Protein AF-A0AA40IUL2-F1 (afdb_monomer)

Structure (mmCIF, N/CA/C/O backbone):
data_AF-A0AA40IUL2-F1
#
_entry.id  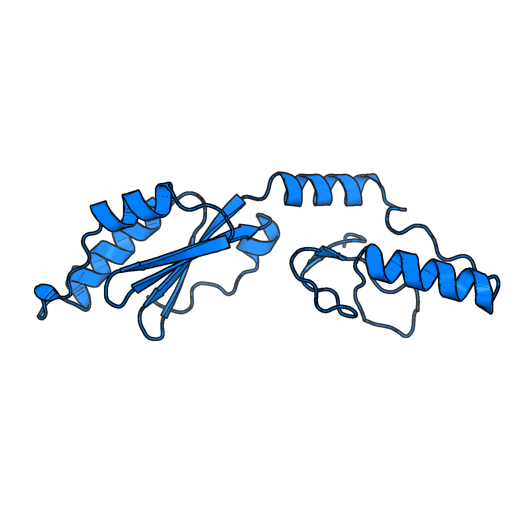 AF-A0AA40IUL2-F1
#
loop_
_atom_site.group_PDB
_atom_site.id
_atom_site.type_symbol
_atom_site.label_atom_id
_atom_site.label_alt_id
_atom_site.label_comp_id
_atom_site.label_asym_id
_atom_site.label_entity_id
_atom_site.label_seq_id
_atom_site.pdbx_PDB_ins_code
_atom_site.Cartn_x
_atom_site.Cartn_y
_atom_site.Cartn_z
_atom_site.occupancy
_atom_site.B_iso_or_equiv
_atom_site.auth_seq_id
_atom_site.auth_comp_id
_atom_site.auth_asym_id
_atom_site.auth_atom_id
_atom_site.pdbx_PDB_model_num
ATOM 1 N N . MET A 1 1 ? 3.850 4.069 22.569 1.00 52.66 1 MET A N 1
ATOM 2 C CA . MET A 1 1 ? 2.987 3.247 21.698 1.00 52.66 1 MET A CA 1
ATOM 3 C C . MET A 1 1 ? 1.669 3.977 21.568 1.00 52.66 1 MET A C 1
ATOM 5 O O . MET A 1 1 ? 1.090 4.296 22.599 1.00 52.66 1 MET A O 1
ATOM 9 N N . GLY A 1 2 ? 1.291 4.333 20.343 1.00 67.81 2 GLY A N 1
ATOM 10 C CA . GLY A 1 2 ? -0.006 4.940 20.055 1.00 67.81 2 GLY A CA 1
ATOM 11 C C . GLY A 1 2 ? -1.153 3.949 20.269 1.00 67.81 2 GLY A C 1
ATOM 12 O O . GLY A 1 2 ? -0.926 2.737 20.272 1.00 67.81 2 GLY A O 1
ATOM 13 N N . LEU A 1 3 ? -2.364 4.460 20.490 1.00 83.62 3 LEU A N 1
ATOM 14 C CA . LEU A 1 3 ? -3.586 3.657 20.549 1.00 83.62 3 LEU A CA 1
ATOM 15 C C . LEU A 1 3 ? -3.950 3.087 19.169 1.00 83.62 3 LEU A C 1
ATOM 17 O O . LEU A 1 3 ? -4.643 2.071 19.095 1.00 83.62 3 LEU A O 1
ATOM 21 N N . TYR A 1 4 ? -3.482 3.723 18.093 1.00 87.69 4 TYR A N 1
ATOM 22 C CA . TYR A 1 4 ? -3.819 3.362 16.723 1.00 87.69 4 TYR A CA 1
ATOM 23 C C . TYR A 1 4 ? -2.598 2.931 15.902 1.00 87.69 4 TYR A C 1
ATOM 25 O O . TYR A 1 4 ? -1.458 3.299 16.186 1.00 87.69 4 TYR A O 1
ATOM 33 N N . LYS A 1 5 ? -2.850 2.163 14.840 1.00 86.88 5 LYS A N 1
ATOM 34 C CA . LYS A 1 5 ? -1.882 1.859 13.777 1.00 86.88 5 LYS A CA 1
ATOM 35 C C . LYS A 1 5 ? -2.591 1.696 12.436 1.00 86.88 5 LYS A C 1
ATOM 37 O O . LYS A 1 5 ? -3.765 1.344 12.423 1.00 86.88 5 LYS A O 1
ATOM 42 N N . VAL A 1 6 ? -1.884 1.877 11.326 1.00 85.19 6 VAL A N 1
ATOM 43 C CA . VAL A 1 6 ? -2.409 1.546 9.990 1.00 85.19 6 VAL A CA 1
ATOM 44 C C . VAL A 1 6 ? -2.056 0.100 9.648 1.00 85.19 6 VAL A C 1
ATOM 46 O O . VAL A 1 6 ? -0.941 -0.340 9.925 1.00 85.19 6 VAL A O 1
ATOM 49 N N . GLY A 1 7 ? -2.994 -0.659 9.083 1.00 85.69 7 GLY A N 1
ATOM 50 C CA . GLY A 1 7 ? -2.730 -2.026 8.626 1.00 85.69 7 GLY A CA 1
ATOM 51 C C . GLY A 1 7 ? -3.986 -2.780 8.198 1.00 85.69 7 GLY A C 1
ATOM 52 O O . GLY A 1 7 ? -5.004 -2.170 7.873 1.00 85.69 7 GLY A O 1
ATOM 53 N N . THR A 1 8 ? -3.908 -4.112 8.232 1.00 87.81 8 THR A N 1
ATOM 54 C CA . THR A 1 8 ? -5.017 -5.019 7.899 1.00 87.81 8 THR A CA 1
ATOM 55 C C . THR A 1 8 ? -5.889 -5.324 9.115 1.00 87.81 8 THR A C 1
ATOM 57 O O . THR A 1 8 ? -5.391 -5.740 10.167 1.00 87.81 8 THR A O 1
ATOM 60 N N . CYS A 1 9 ? -7.201 -5.130 8.979 1.00 91.38 9 CYS A N 1
ATOM 61 C CA . CYS A 1 9 ? -8.169 -5.445 10.025 1.00 91.38 9 CYS A CA 1
ATOM 62 C C . CYS A 1 9 ? -8.225 -6.957 10.277 1.00 91.38 9 CYS A C 1
ATOM 64 O O . CYS A 1 9 ? -8.432 -7.737 9.352 1.00 91.38 9 CYS A O 1
ATOM 66 N N . SER A 1 10 ? -8.120 -7.382 11.539 1.00 92.94 10 SER A N 1
ATOM 67 C CA . SER A 1 10 ? -8.142 -8.808 11.901 1.00 92.94 10 SER A CA 1
ATOM 68 C C . SER A 1 10 ? -9.515 -9.479 11.742 1.00 92.94 10 SER A C 1
ATOM 70 O O . SER A 1 10 ? -9.598 -10.695 11.872 1.00 92.94 10 SER A O 1
ATOM 72 N N . TYR A 1 11 ? -10.579 -8.707 11.489 1.00 91.25 11 TYR A N 1
ATOM 73 C CA . TYR A 1 11 ? -11.970 -9.182 11.518 1.00 91.25 11 TYR A CA 1
ATOM 74 C C . TYR A 1 11 ? -12.610 -9.189 10.132 1.00 91.25 11 TYR A C 1
ATOM 76 O O . TYR A 1 11 ? -13.234 -10.178 9.766 1.00 91.25 11 TYR A O 1
ATOM 84 N N . CYS A 1 12 ? -12.438 -8.118 9.350 1.00 92.62 12 CYS A N 1
ATOM 85 C CA . CYS A 1 12 ? -12.941 -8.054 7.974 1.00 92.62 12 CYS A CA 1
ATOM 86 C C . CYS A 1 12 ? -11.868 -8.325 6.910 1.00 92.62 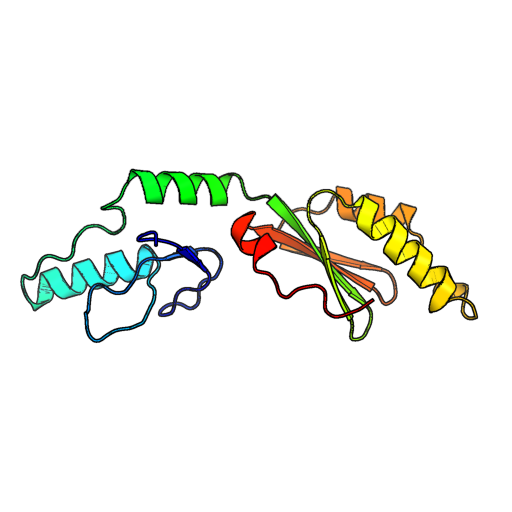12 CYS A C 1
ATOM 88 O O . CYS A 1 12 ? -12.217 -8.5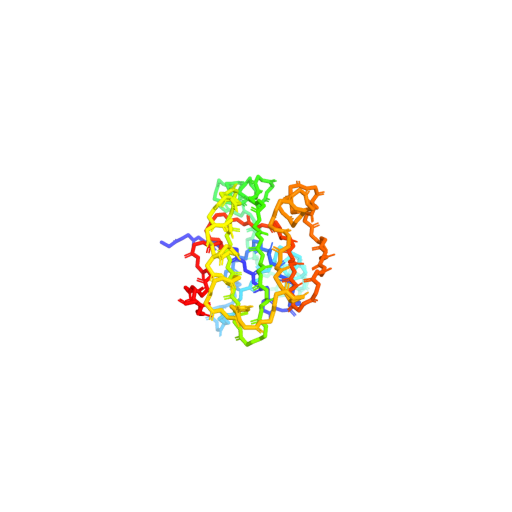98 5.768 1.00 92.62 12 CYS A O 1
ATOM 90 N N . GLY A 1 13 ? -10.577 -8.267 7.259 1.00 87.75 13 GLY A N 1
ATOM 91 C CA . GLY A 1 13 ? -9.482 -8.419 6.297 1.00 87.75 13 GLY A CA 1
ATOM 92 C C . GLY A 1 13 ? -9.196 -7.175 5.452 1.00 87.75 13 GLY A C 1
ATOM 93 O O . GLY A 1 13 ? -8.265 -7.211 4.655 1.00 87.75 13 GLY A O 1
ATOM 94 N N . ASP A 1 14 ? -9.935 -6.074 5.636 1.00 83.50 14 ASP A N 1
ATOM 95 C CA . ASP A 1 14 ? -9.687 -4.838 4.890 1.00 83.50 14 ASP A CA 1
ATOM 96 C C . ASP A 1 14 ? -8.298 -4.275 5.203 1.00 83.50 14 ASP A C 1
ATOM 98 O O . ASP A 1 14 ? -7.908 -4.114 6.367 1.00 83.50 14 ASP A O 1
ATOM 102 N N . GLU A 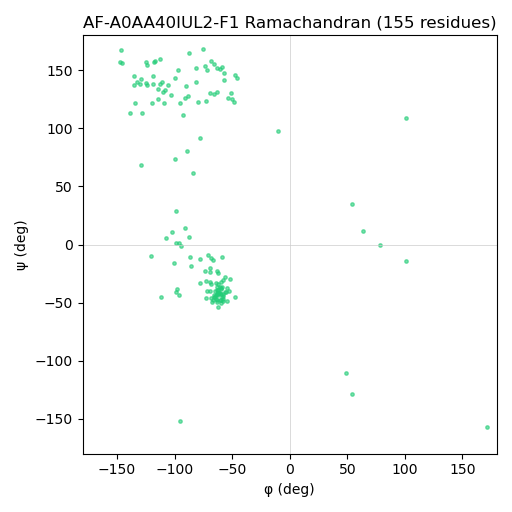1 15 ? -7.565 -3.948 4.146 1.00 82.81 15 GLU A N 1
ATOM 103 C CA . GLU A 1 15 ? -6.222 -3.381 4.206 1.00 82.81 15 GLU A CA 1
ATOM 104 C C . GLU A 1 15 ? -6.255 -1.847 4.302 1.00 82.81 15 GLU A C 1
ATOM 106 O O . GLU A 1 15 ? -7.275 -1.200 4.040 1.00 82.81 15 GLU A O 1
ATOM 111 N N . ASN A 1 16 ? -5.119 -1.249 4.681 1.00 78.81 16 ASN A N 1
ATOM 112 C CA . ASN A 1 16 ? -4.932 0.205 4.790 1.00 78.81 16 ASN A CA 1
ATOM 113 C C . ASN A 1 16 ? -5.962 0.917 5.685 1.00 78.81 16 ASN A C 1
ATOM 115 O O . ASN A 1 16 ? -6.341 2.061 5.437 1.00 78.81 16 ASN A O 1
ATOM 119 N N . GLN A 1 17 ? -6.401 0.251 6.754 1.00 85.94 17 GLN A N 1
ATOM 120 C CA . GLN A 1 17 ? -7.340 0.814 7.720 1.00 85.94 17 GLN A CA 1
ATOM 121 C C . GLN A 1 17 ? -6.607 1.380 8.937 1.00 85.94 17 GLN A C 1
ATOM 123 O O . GLN A 1 17 ? -5.574 0.851 9.346 1.00 85.94 17 GLN A O 1
ATOM 128 N N . ILE A 1 18 ? -7.174 2.414 9.571 1.00 88.31 18 ILE A N 1
ATOM 129 C CA . ILE A 1 18 ? -6.791 2.797 10.938 1.00 88.31 18 ILE A CA 1
ATOM 130 C C . ILE A 1 18 ? -7.360 1.741 11.878 1.00 88.31 18 ILE A C 1
ATOM 132 O O . ILE A 1 18 ? -8.567 1.494 11.892 1.00 88.31 18 ILE A O 1
ATOM 136 N N . LEU A 1 19 ? -6.487 1.136 12.671 1.00 91.50 19 LEU A N 1
ATOM 137 C CA . LEU A 1 19 ? -6.800 0.047 13.576 1.00 91.50 19 LEU A CA 1
ATOM 138 C C . LEU A 1 19 ? -6.514 0.436 15.018 1.00 91.50 19 LEU A C 1
ATOM 140 O O . LEU A 1 19 ? -5.506 1.081 15.291 1.00 91.50 19 LEU A O 1
ATOM 144 N N . ARG A 1 20 ? -7.335 -0.052 15.946 1.00 91.56 20 ARG A N 1
ATOM 145 C CA . ARG A 1 20 ? -7.058 -0.030 17.392 1.00 91.56 20 ARG A CA 1
ATOM 146 C C . ARG A 1 20 ? -7.155 -1.441 17.979 1.00 91.56 20 ARG A C 1
ATOM 148 O O . ARG A 1 20 ? -7.841 -2.280 17.389 1.00 91.56 20 ARG A O 1
ATOM 155 N N . PRO A 1 21 ? -6.503 -1.719 19.120 1.00 90.12 21 PRO A N 1
ATOM 156 C CA . PRO A 1 21 ? -6.669 -2.988 19.817 1.00 90.12 21 PRO A CA 1
ATOM 157 C C . PRO A 1 21 ? -8.133 -3.228 20.172 1.00 90.12 21 PRO A C 1
ATOM 159 O O . PRO A 1 21 ? -8.828 -2.282 20.552 1.00 90.12 21 PRO A O 1
ATOM 162 N N . SER A 1 22 ? -8.565 -4.484 20.055 1.00 86.31 22 SER A N 1
ATOM 163 C CA . SER A 1 22 ? -9.883 -4.956 20.490 1.00 86.31 22 SER A CA 1
ATOM 164 C C . SER A 1 22 ? -10.235 -4.436 21.895 1.00 86.31 22 SER A C 1
ATOM 166 O O . SER A 1 22 ? -9.347 -4.334 22.750 1.00 86.31 22 SER A O 1
ATOM 168 N N . PRO A 1 23 ? -11.511 -4.100 22.179 1.00 84.00 23 PRO A N 1
ATOM 169 C CA . PRO A 1 23 ? -11.911 -3.676 23.521 1.00 84.00 23 PRO A CA 1
ATOM 170 C C . PRO A 1 23 ? -11.831 -4.818 24.545 1.00 84.00 23 PRO A C 1
ATOM 172 O O . PRO A 1 23 ? -11.926 -4.569 25.747 1.00 84.00 23 PRO A O 1
ATOM 175 N N . PHE A 1 24 ? -11.664 -6.063 24.091 1.00 83.81 24 PHE A N 1
ATOM 176 C CA . PHE A 1 24 ? -11.677 -7.247 24.938 1.00 83.81 24 PHE A CA 1
ATOM 177 C C . PHE A 1 24 ? -10.260 -7.657 25.334 1.00 83.81 24 PHE A C 1
ATOM 179 O O . PHE A 1 24 ? -9.433 -7.981 24.494 1.00 83.81 24 PHE A O 1
ATOM 186 N N . ILE A 1 25 ? -9.991 -7.716 26.641 1.00 73.81 25 ILE A N 1
ATOM 187 C CA . ILE A 1 25 ? -8.656 -8.012 27.202 1.00 73.81 25 ILE A CA 1
ATOM 188 C C . ILE A 1 25 ? -8.100 -9.371 26.735 1.00 73.81 25 ILE A C 1
ATOM 190 O O . ILE A 1 25 ? -6.887 -9.545 26.625 1.00 73.81 25 ILE A O 1
ATOM 194 N N . ALA A 1 26 ? -8.976 -10.345 26.474 1.00 80.00 26 ALA A N 1
ATOM 195 C CA . ALA A 1 26 ? -8.586 -11.672 25.997 1.00 80.00 26 ALA A CA 1
ATOM 196 C C . ALA A 1 26 ? -8.243 -11.706 24.497 1.00 80.00 26 ALA A C 1
ATOM 198 O O . ALA A 1 26 ? -7.689 -12.695 24.015 1.00 80.00 26 ALA A O 1
ATOM 199 N N . ASP A 1 27 ? -8.570 -10.645 23.766 1.00 84.50 27 ASP A N 1
ATOM 200 C CA . ASP A 1 27 ? -8.463 -10.570 22.324 1.00 84.50 27 ASP A CA 1
ATOM 201 C C . ASP A 1 27 ? -7.232 -9.753 21.917 1.00 84.50 27 ASP A C 1
ATOM 203 O O . ASP A 1 27 ? -6.992 -8.644 22.391 1.00 84.50 27 ASP A O 1
ATOM 207 N N . LYS A 1 28 ? -6.414 -10.336 21.041 1.00 85.38 28 LYS A N 1
ATOM 208 C CA . LYS A 1 28 ? -5.201 -9.701 20.505 1.00 85.38 28 LYS A CA 1
ATOM 209 C C . LYS A 1 28 ? -5.432 -9.083 19.123 1.00 85.38 28 LYS A C 1
ATOM 211 O O . LYS A 1 28 ? -4.483 -8.576 18.525 1.00 85.38 28 LYS A O 1
ATOM 216 N N . GLY A 1 29 ? -6.659 -9.163 18.608 1.00 89.31 29 GLY A N 1
ATOM 217 C CA . GLY A 1 29 ? -7.054 -8.621 17.319 1.00 89.31 29 GLY A CA 1
ATOM 218 C C . GLY A 1 29 ? -6.996 -7.097 17.268 1.00 89.31 29 GLY A C 1
ATOM 219 O O . GLY A 1 29 ? -7.098 -6.392 18.277 1.00 89.31 29 GLY A O 1
ATOM 220 N N . MET A 1 30 ? -6.832 -6.588 16.050 1.00 91.88 30 MET A N 1
ATOM 221 C CA . MET A 1 30 ? -6.856 -5.162 15.746 1.00 91.88 30 MET A CA 1
ATOM 222 C C . MET A 1 30 ? -8.070 -4.872 14.864 1.00 91.88 30 MET A C 1
ATOM 224 O O . MET A 1 30 ? -8.242 -5.495 13.815 1.00 91.88 30 MET A O 1
ATOM 228 N N . MET A 1 31 ? -8.916 -3.938 15.292 1.00 93.06 31 MET A N 1
ATOM 229 C CA . MET A 1 31 ? -10.193 -3.624 14.645 1.00 93.06 31 MET A CA 1
ATOM 230 C C . MET A 1 31 ? -10.118 -2.314 13.881 1.00 93.06 31 MET A C 1
ATOM 232 O O . MET A 1 31 ? -9.609 -1.327 14.412 1.00 93.06 31 MET A O 1
ATOM 236 N N . CYS A 1 32 ? -10.687 -2.288 12.675 1.00 93.50 32 CYS A N 1
ATOM 237 C CA . CYS A 1 32 ? -11.012 -1.044 11.988 1.00 93.50 32 CYS A CA 1
ATOM 238 C C . CYS A 1 32 ? -12.258 -0.393 12.608 1.00 93.50 32 CYS A C 1
ATOM 240 O O . CYS A 1 32 ? -12.994 -1.013 13.384 1.00 93.50 32 CYS A O 1
ATOM 242 N N . LYS A 1 33 ? -12.523 0.863 12.235 1.00 92.94 33 LYS A N 1
ATOM 243 C CA . LYS A 1 33 ? -13.683 1.620 12.726 1.00 92.94 33 LYS A CA 1
ATOM 244 C C . LYS A 1 33 ? -15.010 0.898 12.483 1.00 92.94 33 LYS A C 1
ATOM 246 O O . LYS A 1 33 ? -15.865 0.897 13.358 1.00 92.94 33 LYS A O 1
ATOM 251 N N . HIS A 1 34 ? -15.181 0.278 11.318 1.00 92.56 34 HIS A N 1
ATOM 252 C CA . HIS A 1 34 ? -16.432 -0.394 10.974 1.00 92.56 34 HIS A CA 1
ATOM 253 C C . HIS A 1 34 ? -16.738 -1.561 11.922 1.00 92.56 34 HIS A C 1
ATOM 255 O O . HIS A 1 34 ? -17.784 -1.550 12.567 1.00 92.56 34 HIS A O 1
ATOM 261 N N . CYS A 1 35 ? -15.799 -2.500 12.082 1.00 92.88 35 CYS A N 1
ATOM 262 C CA . CYS A 1 35 ? -15.967 -3.638 12.990 1.00 92.88 35 CYS A CA 1
ATOM 263 C C . CYS A 1 35 ? -16.131 -3.190 14.451 1.00 92.88 35 CYS A C 1
ATOM 265 O O . CYS A 1 35 ? -16.872 -3.810 15.214 1.00 92.88 35 CYS A O 1
ATOM 267 N N . TRP A 1 36 ? -15.463 -2.102 14.848 1.00 93.50 36 TRP A N 1
ATOM 268 C CA . TRP A 1 36 ? -15.629 -1.520 16.178 1.00 93.50 36 TRP A CA 1
ATOM 269 C C . TRP A 1 36 ? -17.047 -1.008 16.417 1.00 93.50 36 TRP A C 1
ATOM 271 O O . TRP A 1 36 ? -17.650 -1.328 17.438 1.00 93.50 36 TRP A O 1
ATOM 281 N N . ASP A 1 37 ? -17.581 -0.227 15.476 1.00 92.00 37 ASP A N 1
ATOM 282 C CA . ASP A 1 37 ? -18.918 0.358 15.579 1.00 92.00 37 ASP A CA 1
ATOM 283 C C . ASP A 1 37 ? -20.005 -0.734 15.605 1.00 92.00 37 ASP A C 1
ATOM 285 O O . ASP A 1 37 ? -21.026 -0.579 16.276 1.00 92.00 37 ASP A O 1
ATOM 289 N N . GLU A 1 38 ? -19.799 -1.851 14.900 1.00 90.62 38 GLU A N 1
ATOM 290 C CA . GLU A 1 38 ? -20.678 -3.026 14.979 1.00 90.62 38 GLU A CA 1
ATOM 291 C C . GLU A 1 38 ? -20.596 -3.706 16.348 1.00 90.62 38 GLU A C 1
ATOM 293 O O . GLU A 1 38 ? -21.618 -3.885 17.011 1.00 90.62 38 GLU A O 1
ATOM 298 N N . THR A 1 39 ? -19.381 -3.968 16.829 1.00 89.25 39 THR A N 1
ATOM 299 C CA . THR A 1 39 ? -19.143 -4.572 18.149 1.00 89.25 39 THR A CA 1
ATOM 300 C C . THR A 1 39 ? -19.747 -3.732 19.274 1.00 89.25 39 THR A C 1
ATOM 302 O O . THR A 1 39 ? -20.383 -4.262 20.185 1.00 89.25 39 THR A O 1
ATOM 305 N N . GLN A 1 40 ? -19.596 -2.406 19.203 1.00 88.69 40 GLN A N 1
ATOM 306 C CA . GLN A 1 40 ? -20.165 -1.471 20.171 1.00 88.69 40 GLN A CA 1
ATOM 307 C C . GLN A 1 40 ? -21.696 -1.581 20.216 1.00 88.69 40 GLN A C 1
ATOM 309 O O . GLN A 1 40 ? -22.273 -1.613 21.303 1.00 88.69 40 GLN A O 1
ATOM 314 N N . LYS A 1 41 ? -22.358 -1.685 19.055 1.00 86.94 41 LYS A N 1
ATOM 315 C CA . LYS A 1 41 ? -23.818 -1.859 18.972 1.00 86.94 41 LYS A CA 1
ATOM 316 C C . LYS A 1 41 ? -24.269 -3.197 19.554 1.00 86.94 41 LYS A C 1
ATOM 318 O O . LYS A 1 41 ? -25.232 -3.222 20.318 1.00 86.94 41 LYS A O 1
ATOM 323 N N . GLU A 1 42 ? -23.583 -4.287 19.220 1.00 85.44 42 GLU A N 1
ATOM 324 C CA . GLU A 1 42 ? -23.925 -5.631 19.701 1.00 85.44 42 GLU A CA 1
ATOM 325 C C . GLU A 1 42 ? -23.779 -5.758 21.223 1.00 85.44 42 GLU A C 1
ATOM 327 O O . GLU A 1 42 ? -24.667 -6.292 21.896 1.00 85.44 42 GLU A O 1
ATOM 332 N N . TYR A 1 43 ? -22.700 -5.213 21.790 1.00 81.62 43 TYR A N 1
ATOM 333 C CA . TYR A 1 43 ? -22.454 -5.251 23.233 1.00 81.62 43 TYR A CA 1
ATOM 334 C C . TYR A 1 43 ? -23.386 -4.335 24.021 1.00 81.62 43 TYR A C 1
ATOM 336 O O . TYR A 1 43 ? -23.894 -4.746 25.069 1.00 81.62 43 TYR A O 1
ATOM 344 N N . ALA A 1 44 ? -23.672 -3.136 23.504 1.00 82.38 44 ALA A N 1
ATOM 345 C CA . ALA A 1 44 ? -24.651 -2.242 24.114 1.00 82.38 44 ALA A CA 1
ATOM 346 C C . ALA A 1 44 ? -26.044 -2.893 24.175 1.00 82.38 44 ALA A C 1
ATOM 348 O O . ALA A 1 44 ? -26.748 -2.739 25.172 1.00 82.38 44 ALA A O 1
ATOM 349 N N . ALA A 1 45 ? -26.421 -3.657 23.142 1.00 77.88 45 ALA A N 1
ATOM 350 C CA . ALA A 1 45 ? -27.687 -4.386 23.099 1.00 77.88 45 ALA A CA 1
ATOM 351 C C . ALA A 1 45 ? -27.724 -5.617 24.025 1.00 77.88 45 ALA A C 1
ATOM 353 O O . ALA A 1 45 ? -28.792 -5.957 24.530 1.00 77.88 45 ALA A O 1
ATOM 354 N N . SER A 1 46 ? -26.582 -6.279 24.248 1.00 77.56 46 SER A N 1
ATOM 355 C CA . SER A 1 46 ? -26.528 -7.585 24.927 1.00 77.56 46 SER A CA 1
ATOM 356 C C . SER A 1 46 ? -26.170 -7.510 26.413 1.00 77.56 46 SER A C 1
ATOM 358 O O . SER A 1 46 ? -26.764 -8.222 27.218 1.00 77.56 46 SER A O 1
ATOM 360 N N . ASN A 1 47 ? -25.212 -6.657 26.789 1.00 72.12 47 ASN A N 1
ATOM 361 C CA . ASN A 1 47 ? -24.593 -6.678 28.121 1.00 72.12 47 ASN A CA 1
ATOM 362 C C . ASN A 1 47 ? -24.762 -5.361 28.897 1.00 72.12 47 ASN A C 1
ATOM 364 O O . ASN A 1 47 ? -24.431 -5.302 30.079 1.00 72.12 47 ASN A O 1
ATOM 368 N N . GLY A 1 48 ? -25.253 -4.293 28.252 1.00 67.06 48 GLY A N 1
ATOM 369 C CA . GLY A 1 48 ? -25.330 -2.955 28.856 1.00 67.06 48 GLY A CA 1
ATOM 370 C C . GLY A 1 48 ? -23.959 -2.351 29.197 1.00 67.06 48 GLY A C 1
ATOM 371 O O . GLY A 1 48 ? -23.881 -1.347 29.903 1.00 67.06 48 GLY A O 1
ATOM 372 N N . GLU A 1 49 ? -22.879 -2.967 28.714 1.00 70.19 49 GLU A N 1
ATOM 373 C CA . GLU A 1 49 ? -21.509 -2.514 28.913 1.00 70.19 49 GLU A CA 1
ATOM 374 C C . GLU A 1 49 ? -21.162 -1.405 27.921 1.00 70.19 49 GLU A C 1
ATOM 376 O O . GLU A 1 49 ? -21.518 -1.450 26.741 1.00 70.19 49 GLU A O 1
ATOM 381 N N . PHE A 1 50 ? -20.443 -0.396 28.409 1.00 75.06 50 PHE A N 1
ATOM 382 C CA . PHE A 1 50 ? -20.017 0.734 27.598 1.00 75.06 50 PHE A CA 1
ATOM 383 C C . PHE A 1 50 ? -18.625 0.485 27.017 1.00 75.06 50 PHE A C 1
ATOM 385 O O . PHE A 1 50 ? -17.625 0.494 27.736 1.00 75.06 50 PHE A O 1
ATOM 392 N N . ILE A 1 51 ? -18.564 0.317 25.697 1.00 83.12 51 ILE A N 1
ATOM 393 C CA . ILE A 1 51 ? -17.317 0.349 24.934 1.00 83.12 51 ILE A CA 1
ATOM 394 C C . ILE A 1 51 ? -17.081 1.803 24.479 1.00 83.12 51 ILE A C 1
ATOM 396 O O . ILE A 1 51 ? -17.977 2.379 23.854 1.00 83.12 51 ILE A O 1
ATOM 400 N N . PRO A 1 52 ? -15.909 2.412 24.760 1.00 85.94 52 PRO A N 1
ATOM 401 C CA . PRO A 1 52 ? -15.591 3.763 24.298 1.00 85.94 52 PRO A CA 1
ATOM 402 C C . PRO A 1 52 ? -15.631 3.895 22.772 1.00 85.94 52 PRO A C 1
ATOM 404 O O . PRO A 1 52 ? -15.322 2.942 22.054 1.00 85.94 52 PRO A O 1
ATOM 407 N N . ASP A 1 53 ? -15.911 5.100 22.280 1.00 88.50 53 ASP A N 1
ATOM 408 C CA . ASP A 1 53 ? -15.925 5.394 20.843 1.00 88.50 53 ASP A CA 1
ATOM 409 C C . ASP A 1 53 ? -14.590 5.070 20.173 1.00 88.50 53 ASP A C 1
ATOM 411 O O . ASP A 1 53 ? -13.522 5.247 20.77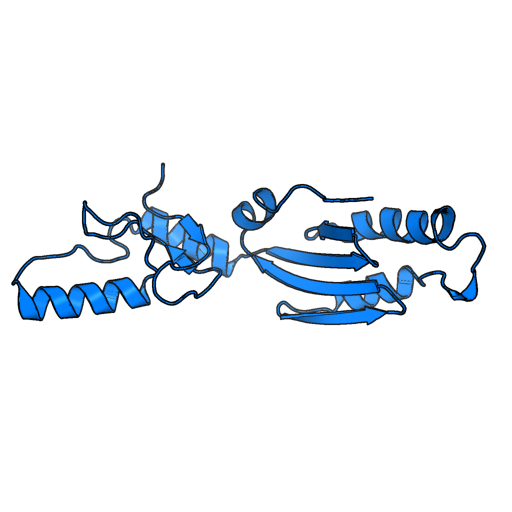3 1.00 88.50 53 ASP A O 1
ATOM 415 N N . PHE A 1 54 ? -14.641 4.645 18.903 1.00 87.69 54 PHE A N 1
ATOM 416 C CA . PHE A 1 54 ? -13.451 4.262 18.138 1.00 87.69 54 PHE A CA 1
ATOM 417 C C . PHE A 1 54 ? -12.368 5.347 18.156 1.00 87.69 54 PHE A C 1
ATOM 419 O O . PHE A 1 54 ? -11.191 5.035 18.308 1.00 87.69 54 PHE A O 1
ATOM 426 N N . ASN A 1 55 ? -12.757 6.614 18.051 1.00 86.62 55 ASN A N 1
ATOM 427 C CA . ASN A 1 55 ? -11.889 7.790 17.987 1.00 86.62 55 ASN A CA 1
ATOM 428 C C . ASN A 1 55 ? -11.737 8.506 19.346 1.00 86.62 55 ASN A C 1
ATOM 430 O O . ASN A 1 55 ? -11.521 9.717 19.384 1.00 86.62 55 ASN A O 1
ATOM 434 N N . SER A 1 56 ? -11.838 7.780 20.466 1.00 86.19 56 SER A N 1
ATOM 435 C CA . SER A 1 56 ? -11.704 8.353 21.814 1.00 86.19 56 SER A CA 1
ATOM 436 C C . SER A 1 56 ? -10.383 9.106 22.038 1.00 86.19 56 SER A C 1
ATOM 438 O O . SER A 1 56 ? -10.354 10.055 22.818 1.00 86.19 56 SER A O 1
ATOM 440 N N . ASN A 1 57 ? -9.303 8.745 21.330 1.00 84.12 57 ASN A N 1
ATOM 441 C CA . ASN A 1 57 ? -8.102 9.579 21.217 1.00 84.12 57 ASN A CA 1
ATOM 442 C C . ASN A 1 57 ? -8.101 10.337 19.878 1.00 84.12 57 ASN A C 1
ATOM 444 O O . ASN A 1 57 ? -7.363 10.020 18.944 1.00 84.12 57 ASN A O 1
ATOM 448 N N . LYS A 1 58 ? -8.967 11.352 19.798 1.00 84.38 58 LYS A N 1
ATOM 449 C CA . LYS A 1 58 ? -9.288 12.070 18.559 1.00 84.38 58 LYS A CA 1
ATOM 450 C C . LYS A 1 58 ? -8.069 12.669 17.857 1.00 84.38 58 LYS A C 1
ATOM 452 O O . LYS A 1 58 ? -7.965 12.556 16.648 1.00 84.38 58 LYS A O 1
ATOM 457 N N . LYS A 1 59 ? -7.128 13.253 18.605 1.00 84.56 59 LYS A N 1
ATOM 458 C CA . LYS A 1 59 ? -5.924 13.869 18.024 1.00 84.56 59 LYS A CA 1
ATOM 459 C C . LYS A 1 59 ? -5.051 12.844 17.295 1.00 84.56 59 LYS A C 1
ATOM 461 O O . LYS A 1 59 ? -4.550 13.124 16.218 1.00 84.56 59 LYS A O 1
ATOM 466 N N . GLU A 1 60 ? -4.860 11.668 17.890 1.00 83.31 60 GLU A N 1
ATOM 467 C CA . GLU A 1 60 ? -4.070 10.599 17.273 1.00 83.31 60 GLU A CA 1
ATOM 468 C C . GLU A 1 60 ? -4.788 10.003 16.052 1.00 83.31 60 GLU A C 1
ATOM 470 O O . GLU A 1 60 ? -4.159 9.757 15.028 1.00 83.31 60 GLU A O 1
ATOM 475 N N . TYR A 1 61 ? -6.110 9.834 16.142 1.00 85.75 61 TYR A N 1
ATOM 476 C CA . TYR A 1 61 ? -6.939 9.378 15.027 1.00 85.75 61 TYR A CA 1
ATOM 477 C C . TYR A 1 61 ? -6.933 10.364 13.851 1.00 85.75 61 TYR A C 1
ATOM 479 O O . TYR A 1 61 ? -6.735 9.942 12.716 1.00 85.75 61 TYR A O 1
ATOM 487 N N . ASP A 1 62 ? -7.130 11.658 14.118 1.00 85.50 62 ASP A N 1
ATOM 488 C CA . ASP A 1 62 ? -7.160 12.704 13.092 1.00 85.50 62 ASP A CA 1
ATOM 489 C C . ASP A 1 62 ? -5.794 12.804 12.393 1.00 85.50 62 ASP A C 1
ATOM 491 O O . ASP A 1 62 ? -5.754 12.810 11.171 1.00 85.50 62 ASP A O 1
ATOM 495 N N . ASN A 1 63 ? -4.680 12.738 13.136 1.00 81.69 63 ASN A N 1
ATOM 496 C CA . ASN A 1 63 ? -3.340 12.698 12.538 1.00 81.69 63 ASN A CA 1
ATOM 497 C C . ASN A 1 63 ? -3.159 11.507 11.579 1.00 81.69 63 ASN A C 1
ATOM 499 O O . ASN A 1 63 ? -2.685 11.683 10.465 1.00 81.69 63 ASN A O 1
ATOM 503 N N . LEU A 1 64 ? -3.562 10.294 11.978 1.00 80.44 64 LEU A N 1
ATOM 504 C CA . LEU A 1 64 ? -3.448 9.115 11.107 1.00 80.44 64 LEU A CA 1
ATOM 505 C C . LEU A 1 64 ? -4.402 9.166 9.915 1.00 80.44 64 LEU A C 1
ATOM 507 O O . LEU A 1 64 ? -4.099 8.639 8.847 1.00 80.44 64 LEU A O 1
ATOM 511 N N . LYS A 1 65 ? -5.574 9.773 10.096 1.00 83.62 65 LYS A N 1
ATOM 512 C CA . LYS A 1 65 ? -6.527 10.002 9.014 1.00 83.62 65 LYS A CA 1
ATOM 513 C C . LYS A 1 65 ? -5.949 10.977 7.999 1.00 83.62 65 LYS A C 1
ATOM 515 O O . LYS A 1 65 ? -6.013 10.685 6.809 1.00 83.62 65 LYS A O 1
ATOM 520 N N . ASP A 1 66 ? -5.324 12.050 8.466 1.00 81.25 66 ASP A N 1
ATOM 521 C CA . ASP A 1 66 ? -4.599 12.994 7.625 1.00 81.25 66 ASP A CA 1
ATOM 522 C C . ASP A 1 66 ? -3.419 12.305 6.921 1.00 81.25 66 ASP A C 1
ATOM 524 O O . ASP A 1 66 ? -3.231 12.523 5.729 1.00 81.25 66 ASP A O 1
ATOM 528 N N . ASP A 1 67 ? -2.673 11.419 7.589 1.00 76.50 67 ASP A N 1
ATOM 529 C CA . ASP A 1 67 ? -1.578 10.654 6.967 1.00 76.50 67 ASP A CA 1
ATOM 530 C C . ASP A 1 67 ? -2.076 9.714 5.853 1.00 76.50 67 ASP A C 1
ATOM 532 O O . ASP A 1 67 ? -1.410 9.538 4.832 1.00 76.50 67 ASP A O 1
ATOM 536 N N . ILE A 1 68 ? -3.257 9.110 6.018 1.00 76.06 68 ILE A N 1
ATOM 537 C CA . ILE A 1 68 ? -3.894 8.274 4.987 1.00 76.06 68 ILE A CA 1
ATOM 538 C C . ILE A 1 68 ? -4.430 9.137 3.839 1.00 76.06 68 ILE A C 1
ATOM 540 O O . ILE A 1 68 ? -4.218 8.819 2.664 1.00 76.06 68 ILE A O 1
ATOM 544 N N . GLU A 1 69 ? -5.115 10.238 4.152 1.00 80.12 69 GLU A N 1
ATOM 545 C CA . GLU A 1 69 ? -5.663 11.162 3.154 1.00 80.12 69 GLU A CA 1
ATOM 546 C C . GLU A 1 69 ? -4.547 11.804 2.322 1.00 80.12 69 GLU A C 1
ATOM 548 O O . GLU A 1 69 ? -4.660 11.875 1.094 1.00 80.12 69 GLU A O 1
ATOM 553 N N . ASN A 1 70 ? -3.430 12.148 2.964 1.00 81.00 70 ASN A N 1
ATOM 554 C CA . ASN A 1 70 ? -2.219 12.687 2.347 1.00 81.00 70 ASN A CA 1
ATOM 555 C C . ASN A 1 70 ? -1.207 11.605 1.938 1.00 81.00 70 ASN A C 1
ATOM 557 O O . ASN A 1 70 ? -0.060 11.937 1.635 1.00 81.00 70 ASN A O 1
ATOM 561 N N . GLY A 1 71 ? -1.626 10.333 1.912 1.00 80.12 71 GLY A N 1
ATOM 562 C CA . GLY A 1 71 ? -0.769 9.196 1.585 1.00 80.12 71 GLY A CA 1
ATOM 563 C C . GLY A 1 71 ? 0.066 9.421 0.323 1.00 80.12 71 GLY A C 1
ATOM 564 O O . GLY A 1 71 ? -0.365 10.071 -0.635 1.00 80.12 71 GLY A O 1
ATOM 565 N N . ILE A 1 72 ? 1.275 8.874 0.331 1.00 84.69 72 ILE A N 1
ATOM 566 C CA . ILE A 1 72 ? 2.225 8.985 -0.768 1.00 84.69 72 ILE A CA 1
ATOM 567 C C . ILE A 1 72 ? 1.905 7.974 -1.868 1.00 84.69 72 ILE A C 1
ATOM 569 O O . ILE A 1 72 ? 1.343 6.903 -1.626 1.00 84.69 72 ILE A O 1
ATOM 573 N N . LYS A 1 73 ? 2.278 8.344 -3.093 1.00 86.88 73 LYS A N 1
ATOM 574 C CA . LYS A 1 73 ? 2.267 7.454 -4.247 1.00 86.88 73 LYS A CA 1
ATOM 575 C C . LYS A 1 73 ? 3.518 6.586 -4.176 1.00 86.88 73 LYS A C 1
ATOM 577 O O . LYS A 1 73 ? 4.622 7.124 -4.104 1.00 86.88 73 LYS A O 1
AT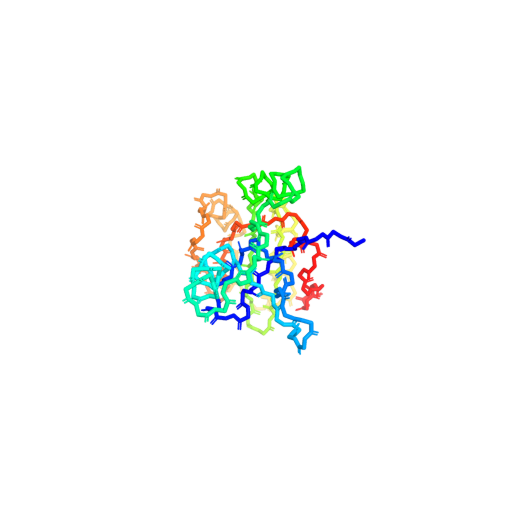OM 582 N N . VAL A 1 74 ? 3.318 5.278 -4.157 1.00 87.50 74 VAL A N 1
ATOM 583 C CA . VAL A 1 74 ? 4.373 4.268 -4.066 1.00 87.50 74 VAL A CA 1
ATOM 584 C C . VAL A 1 74 ? 4.227 3.339 -5.251 1.00 87.50 74 VAL A C 1
ATOM 586 O O . VAL A 1 74 ? 3.121 2.930 -5.598 1.00 87.50 74 VAL A O 1
ATOM 589 N N . TYR A 1 75 ? 5.343 2.992 -5.859 1.00 87.38 75 TYR A N 1
ATOM 590 C CA . TYR A 1 75 ? 5.398 2.095 -6.992 1.00 87.38 75 TYR A CA 1
ATOM 591 C C . TYR A 1 75 ? 6.056 0.790 -6.571 1.00 87.38 75 TYR A C 1
ATOM 593 O O . TYR A 1 75 ? 7.043 0.784 -5.838 1.00 87.38 75 TYR A O 1
ATOM 601 N N . GLN A 1 76 ? 5.508 -0.309 -7.064 1.00 88.00 76 GLN A N 1
ATOM 602 C CA . GLN A 1 76 ? 6.068 -1.639 -6.915 1.00 88.00 76 GLN A CA 1
ATOM 603 C C . GLN A 1 76 ? 6.474 -2.158 -8.286 1.00 88.00 76 GLN A C 1
ATOM 605 O O . GLN A 1 76 ? 5.680 -2.076 -9.227 1.00 88.00 76 GLN A O 1
ATOM 610 N N . ILE A 1 77 ? 7.674 -2.718 -8.377 1.00 85.19 77 ILE A N 1
ATOM 611 C CA . ILE A 1 77 ? 8.201 -3.344 -9.588 1.00 85.19 77 ILE A CA 1
ATOM 612 C C . ILE A 1 77 ? 8.325 -4.837 -9.355 1.00 85.19 77 ILE A C 1
ATOM 614 O O . ILE A 1 77 ? 8.790 -5.266 -8.302 1.00 85.19 77 ILE A O 1
ATOM 618 N N . PHE A 1 78 ? 7.944 -5.606 -10.364 1.00 86.06 78 PHE A N 1
ATOM 619 C CA . PHE A 1 78 ? 8.175 -7.033 -10.467 1.00 86.06 78 PHE A CA 1
ATOM 620 C C . PHE A 1 78 ? 9.005 -7.298 -11.717 1.00 86.06 78 PHE A C 1
ATOM 622 O O . PHE A 1 78 ? 8.569 -6.960 -12.823 1.00 86.06 78 PHE A O 1
ATOM 629 N N . LEU A 1 79 ? 10.163 -7.923 -11.537 1.00 81.38 79 LEU A N 1
ATOM 630 C CA . LEU A 1 79 ? 10.951 -8.490 -12.623 1.00 81.38 79 LEU 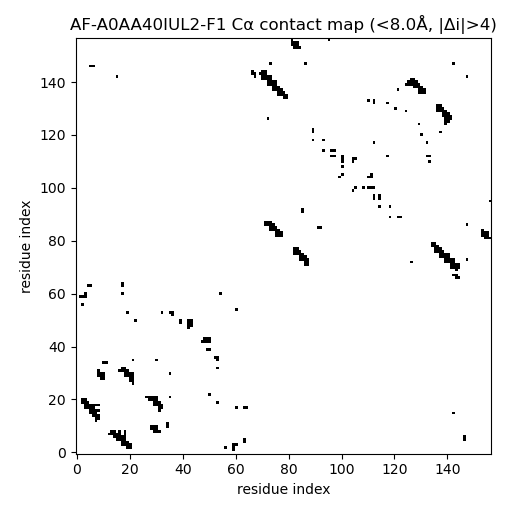A CA 1
ATOM 631 C C . LEU A 1 79 ? 11.263 -9.937 -12.265 1.00 81.38 79 LEU A C 1
ATOM 633 O O . LEU A 1 79 ? 12.006 -10.178 -11.319 1.00 81.38 79 LEU A O 1
ATOM 637 N N . GLU A 1 80 ? 10.703 -10.878 -13.023 1.00 79.19 80 GLU A N 1
ATOM 638 C CA . GLU A 1 80 ? 10.841 -12.315 -12.756 1.00 79.19 80 GLU A CA 1
ATOM 639 C C . GLU A 1 80 ? 10.537 -12.655 -11.280 1.00 79.19 80 GLU A C 1
ATOM 641 O O . GLU A 1 80 ? 9.390 -12.519 -10.848 1.00 79.19 80 GLU A O 1
ATOM 646 N N . ASP A 1 81 ? 11.555 -13.048 -10.507 1.00 75.88 81 ASP A N 1
ATOM 647 C CA . ASP A 1 81 ? 11.456 -13.421 -9.090 1.00 75.88 81 ASP A CA 1
ATOM 648 C C . ASP A 1 81 ? 11.810 -12.270 -8.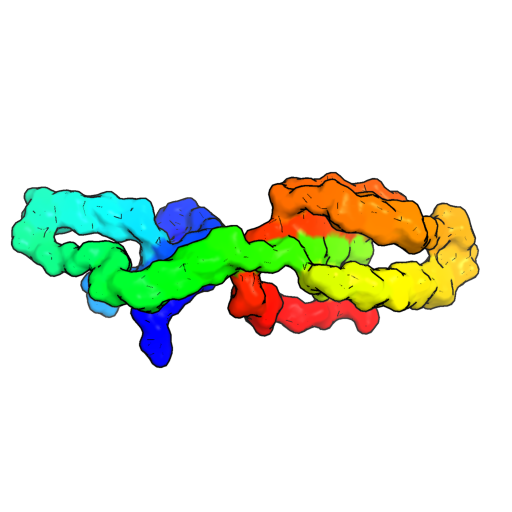119 1.00 75.88 81 ASP A C 1
ATOM 650 O O . ASP A 1 81 ? 11.790 -12.452 -6.899 1.00 75.88 81 ASP A O 1
ATOM 654 N N . MET A 1 82 ? 12.127 -11.078 -8.634 1.00 75.69 82 MET A N 1
ATOM 655 C CA . MET A 1 82 ? 12.514 -9.899 -7.852 1.00 75.69 82 MET A CA 1
ATOM 656 C C . MET A 1 82 ? 11.341 -8.933 -7.667 1.00 75.69 82 MET A C 1
ATOM 658 O O . MET A 1 82 ? 10.509 -8.741 -8.558 1.00 75.69 82 MET A O 1
ATOM 662 N N . THR A 1 83 ? 11.263 -8.310 -6.487 1.00 82.06 83 THR A N 1
ATOM 663 C CA . THR A 1 83 ? 10.243 -7.300 -6.167 1.00 82.06 83 THR A CA 1
ATOM 664 C C . THR A 1 83 ? 10.875 -6.097 -5.478 1.00 82.06 83 THR A C 1
ATOM 666 O O . THR A 1 83 ? 11.459 -6.231 -4.403 1.00 82.06 83 THR A O 1
ATOM 669 N N . GLY A 1 84 ? 10.698 -4.918 -6.074 1.00 80.69 84 GLY A N 1
ATOM 670 C CA . GLY A 1 84 ? 11.193 -3.639 -5.562 1.00 80.69 84 GLY A CA 1
ATOM 671 C C . GLY A 1 84 ? 10.063 -2.669 -5.222 1.00 80.69 84 GLY A C 1
ATOM 672 O O . GLY A 1 84 ? 8.951 -2.782 -5.746 1.00 80.69 84 GLY A O 1
ATOM 673 N N . TRP A 1 85 ? 10.360 -1.700 -4.355 1.00 84.56 85 TRP A N 1
ATOM 674 C CA . TRP A 1 85 ? 9.451 -0.623 -3.960 1.00 84.56 85 TRP A CA 1
ATOM 675 C C . TRP A 1 85 ? 10.181 0.714 -4.036 1.00 84.56 85 TRP A C 1
ATOM 677 O O . TRP A 1 85 ? 11.327 0.802 -3.609 1.00 84.56 85 TRP A O 1
ATOM 687 N N . THR A 1 86 ? 9.510 1.762 -4.508 1.00 81.56 86 THR A N 1
ATOM 688 C CA . THR A 1 86 ? 10.004 3.136 -4.355 1.00 81.56 86 THR A CA 1
ATOM 689 C C . THR A 1 86 ? 8.848 4.108 -4.176 1.00 81.56 86 THR A C 1
ATOM 691 O O . THR A 1 86 ? 7.714 3.841 -4.588 1.00 81.56 86 THR A O 1
ATOM 694 N N . ASP A 1 87 ? 9.128 5.249 -3.565 1.00 76.25 87 ASP A N 1
ATOM 695 C CA . ASP A 1 87 ? 8.195 6.358 -3.439 1.00 76.25 87 ASP A CA 1
ATOM 696 C C . ASP A 1 87 ? 8.413 7.400 -4.554 1.00 76.25 87 ASP A C 1
ATOM 698 O O . ASP A 1 87 ? 8.797 7.076 -5.673 1.00 76.25 87 ASP A O 1
ATOM 702 N N . LYS A 1 88 ? 8.105 8.677 -4.316 1.00 62.94 88 LYS A N 1
ATOM 703 C CA . LYS A 1 88 ? 8.093 9.729 -5.349 1.00 62.94 88 LYS A CA 1
ATOM 704 C C . LYS A 1 88 ? 9.431 9.936 -6.073 1.00 62.94 88 LYS A C 1
ATOM 706 O O . LYS A 1 88 ? 9.442 10.641 -7.083 1.00 62.94 88 LYS A O 1
ATOM 711 N N . ASN A 1 89 ? 10.527 9.339 -5.607 1.00 67.06 89 ASN A N 1
ATOM 712 C CA . ASN A 1 89 ? 11.811 9.360 -6.297 1.00 67.06 89 ASN A CA 1
ATOM 713 C C . ASN A 1 89 ? 11.888 8.261 -7.366 1.00 67.06 89 ASN A C 1
ATOM 715 O O . ASN A 1 89 ? 12.724 7.363 -7.331 1.00 67.06 89 ASN A O 1
ATOM 719 N N . ILE A 1 90 ? 10.983 8.359 -8.340 1.00 67.06 90 ILE A N 1
ATOM 720 C CA . ILE A 1 90 ? 10.904 7.469 -9.500 1.00 67.06 90 ILE A CA 1
ATOM 721 C C . ILE A 1 90 ? 12.248 7.349 -10.235 1.00 67.06 90 ILE A C 1
ATOM 723 O O . ILE A 1 90 ? 12.548 6.303 -10.790 1.00 67.06 90 ILE A O 1
ATOM 727 N N . GLU A 1 91 ? 13.082 8.392 -10.195 1.00 72.69 91 GLU A N 1
ATOM 728 C CA . GLU A 1 91 ? 14.422 8.401 -10.789 1.00 72.69 91 GLU A CA 1
ATOM 729 C C . GLU A 1 91 ? 15.369 7.367 -10.167 1.00 72.69 91 GLU A C 1
ATOM 731 O O . GLU A 1 91 ? 16.244 6.871 -10.867 1.00 72.69 91 GLU A O 1
ATOM 736 N N . ASN A 1 92 ? 15.147 6.936 -8.921 1.00 71.06 92 ASN A N 1
ATOM 737 C CA . ASN A 1 92 ? 15.886 5.799 -8.365 1.00 71.06 92 ASN A CA 1
ATOM 738 C C . ASN A 1 92 ? 15.652 4.522 -9.196 1.00 71.06 92 ASN A C 1
ATOM 740 O O . ASN A 1 92 ? 16.566 3.724 -9.365 1.00 71.06 92 ASN A O 1
ATOM 744 N N . PHE A 1 93 ? 14.466 4.356 -9.798 1.00 75.44 93 PHE A N 1
ATOM 745 C CA . PHE A 1 93 ? 14.224 3.238 -10.709 1.00 75.44 93 PHE A CA 1
ATOM 746 C C . PHE A 1 93 ? 14.895 3.392 -12.059 1.00 75.44 93 PHE A C 1
ATOM 748 O O . PHE A 1 93 ? 15.098 2.389 -12.734 1.00 75.44 93 PHE A O 1
ATOM 755 N N . ARG A 1 94 ? 15.220 4.612 -12.494 1.00 84.25 94 ARG A N 1
ATOM 756 C CA . ARG A 1 94 ? 15.936 4.783 -13.757 1.00 84.25 94 ARG A CA 1
ATOM 757 C C . ARG A 1 94 ? 17.270 4.053 -13.686 1.00 84.25 94 ARG A C 1
ATOM 759 O O . ARG A 1 94 ? 17.544 3.247 -14.567 1.00 84.25 94 ARG A O 1
ATOM 766 N N . GLU A 1 95 ? 18.041 4.288 -12.624 1.00 81.12 95 GLU A N 1
ATOM 767 C CA . GLU A 1 95 ? 19.346 3.646 -12.426 1.00 81.12 95 GLU A CA 1
ATOM 768 C C . GLU A 1 95 ? 19.215 2.116 -12.357 1.00 81.12 95 GLU A C 1
ATOM 770 O O . GLU A 1 95 ? 19.987 1.401 -12.997 1.00 81.12 95 GLU A O 1
ATOM 775 N N . GLU A 1 96 ? 18.199 1.598 -11.661 1.00 78.06 96 GLU A N 1
ATOM 776 C CA . GLU A 1 96 ? 17.933 0.153 -11.581 1.00 78.06 96 GLU A CA 1
ATOM 777 C C . GLU A 1 96 ? 17.549 -0.447 -12.945 1.00 78.06 96 GLU A C 1
ATOM 779 O O . GLU A 1 96 ? 18.092 -1.476 -13.349 1.00 78.06 96 GLU A O 1
ATOM 784 N N . LEU A 1 97 ? 16.660 0.205 -13.701 1.00 82.12 97 LEU A N 1
ATOM 785 C CA . LEU A 1 97 ? 16.228 -0.246 -15.030 1.00 82.12 97 LEU A CA 1
ATOM 786 C C . LEU A 1 97 ? 17.352 -0.152 -16.074 1.00 82.12 97 LEU A C 1
ATOM 788 O O . LEU A 1 97 ? 17.430 -0.982 -16.980 1.00 82.12 97 LEU A O 1
ATOM 792 N N . GLU A 1 98 ? 18.224 0.848 -15.967 1.00 85.62 98 GLU A N 1
ATOM 793 C CA . GLU A 1 98 ? 19.417 0.967 -16.808 1.00 85.62 98 GLU A CA 1
ATOM 794 C C . GLU A 1 98 ? 20.422 -0.142 -16.478 1.00 85.62 98 GLU A C 1
ATOM 796 O O . GLU A 1 98 ? 20.866 -0.848 -17.384 1.00 85.62 98 GLU A O 1
ATOM 801 N N . THR A 1 99 ? 20.674 -0.390 -15.189 1.00 82.31 99 THR A N 1
ATOM 802 C CA . THR A 1 99 ? 21.514 -1.508 -14.724 1.00 82.31 99 THR A CA 1
ATOM 803 C C . THR A 1 99 ? 20.945 -2.855 -15.174 1.00 82.31 99 THR A C 1
ATOM 805 O O . THR A 1 99 ? 21.682 -3.723 -15.625 1.00 82.31 99 THR A O 1
ATOM 808 N N . THR A 1 100 ? 19.618 -3.015 -15.161 1.00 77.81 100 THR A N 1
ATOM 809 C CA . THR A 1 100 ? 18.932 -4.206 -15.687 1.00 77.81 100 THR A CA 1
ATOM 810 C C . THR A 1 100 ? 19.314 -4.509 -17.124 1.00 77.81 100 THR A C 1
ATOM 812 O O . THR A 1 100 ? 19.605 -5.655 -17.475 1.00 77.81 100 THR A O 1
ATOM 815 N N . ASN A 1 101 ? 19.270 -3.482 -17.971 1.00 82.38 101 ASN A N 1
ATOM 816 C CA . ASN A 1 101 ? 19.595 -3.629 -19.378 1.00 82.38 101 ASN A CA 1
ATOM 817 C C . ASN A 1 101 ? 21.043 -4.089 -19.547 1.00 82.38 101 ASN A C 1
ATOM 819 O O . ASN A 1 101 ? 21.305 -4.981 -20.350 1.00 82.38 101 ASN A O 1
ATOM 823 N N . ASP A 1 102 ? 21.951 -3.518 -18.759 1.00 81.88 102 ASP A N 1
ATOM 824 C CA . ASP A 1 102 ? 23.383 -3.773 -18.865 1.00 81.88 102 ASP A CA 1
ATOM 825 C C . ASP A 1 102 ? 23.822 -5.112 -18.250 1.00 81.88 102 ASP A C 1
ATOM 827 O O . ASP A 1 102 ? 24.742 -5.740 -18.781 1.00 81.88 102 ASP A O 1
ATOM 831 N N . ASP A 1 103 ? 23.171 -5.571 -17.177 1.00 81.88 103 ASP A N 1
ATOM 832 C CA . ASP A 1 103 ? 23.557 -6.785 -16.446 1.00 81.88 103 ASP A CA 1
ATOM 833 C C . ASP A 1 103 ? 22.770 -8.025 -16.887 1.00 81.88 103 ASP A C 1
ATOM 835 O O . ASP A 1 103 ? 23.361 -9.089 -17.090 1.00 81.88 103 ASP A O 1
ATOM 839 N N . TYR A 1 104 ? 21.451 -7.904 -17.069 1.00 75.69 104 TYR A N 1
ATOM 840 C CA . TYR A 1 104 ? 20.571 -9.044 -17.357 1.00 75.69 104 TYR A CA 1
ATOM 841 C C . TYR A 1 104 ? 20.261 -9.194 -18.844 1.00 75.69 104 TYR A C 1
ATOM 843 O O . TYR A 1 104 ? 20.207 -10.312 -19.352 1.00 75.69 104 TYR A O 1
ATOM 851 N N . PHE A 1 105 ? 20.080 -8.083 -19.562 1.00 79.94 105 PHE A N 1
ATOM 852 C CA . PHE A 1 105 ? 19.719 -8.112 -20.984 1.00 79.94 105 PHE A CA 1
ATOM 853 C C . PHE A 1 105 ? 20.883 -7.829 -21.930 1.00 79.94 105 PHE A C 1
ATOM 855 O O . PHE A 1 105 ? 20.671 -7.714 -23.136 1.00 79.94 105 PHE A O 1
ATOM 862 N N . ARG A 1 106 ? 22.115 -7.815 -21.411 1.00 81.31 106 ARG A N 1
ATOM 863 C CA . ARG A 1 106 ? 23.336 -7.517 -22.166 1.00 81.31 106 ARG A CA 1
ATOM 864 C C . ARG A 1 106 ? 23.449 -8.260 -23.496 1.00 81.31 106 ARG A C 1
ATOM 866 O O . ARG A 1 106 ? 23.835 -7.677 -24.508 1.00 81.31 106 ARG A O 1
ATOM 873 N N . ASP A 1 107 ? 23.148 -9.556 -23.469 1.00 87.06 107 ASP A N 1
ATOM 874 C CA . ASP A 1 107 ? 23.255 -10.453 -24.622 1.00 87.06 107 ASP A CA 1
ATOM 875 C C . ASP A 1 107 ? 21.920 -10.595 -25.388 1.00 87.06 107 ASP A C 1
ATOM 877 O O . ASP A 1 107 ? 21.862 -11.266 -26.419 1.00 87.06 107 ASP A O 1
ATOM 881 N N . GLU A 1 108 ? 20.856 -9.931 -24.922 1.00 84.69 108 GLU A N 1
ATOM 882 C CA . GLU A 1 108 ? 19.488 -9.973 -25.455 1.00 84.69 108 GLU A CA 1
ATOM 883 C C . GLU A 1 108 ? 18.939 -8.543 -25.683 1.00 84.69 108 GLU A C 1
ATOM 885 O O . GLU A 1 108 ? 18.021 -8.086 -24.993 1.00 84.69 108 GLU A O 1
ATOM 890 N N . PRO A 1 109 ? 19.480 -7.788 -26.660 1.00 81.88 109 PRO A N 1
ATOM 891 C CA . PRO A 1 109 ? 19.157 -6.372 -26.862 1.00 81.88 109 PRO A CA 1
ATOM 892 C C . PRO A 1 109 ? 17.687 -6.112 -27.218 1.00 81.88 109 PRO A C 1
ATOM 894 O O . PRO A 1 109 ? 17.168 -5.017 -27.004 1.00 81.88 109 PRO A O 1
ATOM 897 N N . ASP A 1 110 ? 16.980 -7.107 -27.748 1.00 83.38 110 ASP A N 1
ATOM 898 C CA . ASP A 1 110 ? 15.540 -7.052 -27.987 1.00 83.38 110 ASP A CA 1
ATOM 899 C C . ASP A 1 110 ? 14.722 -7.062 -26.686 1.00 83.38 110 ASP A C 1
ATOM 901 O O . ASP A 1 110 ? 13.594 -6.558 -26.677 1.00 83.38 110 ASP A O 1
ATOM 905 N N . LYS A 1 111 ? 15.301 -7.518 -25.568 1.00 82.00 111 LYS A N 1
ATOM 906 C CA . LYS A 1 111 ? 14.706 -7.444 -24.228 1.00 82.00 111 LYS A CA 1
ATOM 907 C C . LYS A 1 111 ? 14.963 -6.120 -23.512 1.00 82.00 111 LYS A C 1
ATOM 909 O O . LYS A 1 111 ? 14.121 -5.737 -22.705 1.00 82.00 111 LYS A O 1
ATOM 914 N N . HIS A 1 112 ? 15.949 -5.316 -23.929 1.00 86.12 112 HIS A N 1
ATOM 915 C CA . HIS A 1 112 ? 16.254 -4.012 -23.309 1.00 86.12 112 HIS A CA 1
ATOM 916 C C . HIS A 1 112 ? 15.018 -3.128 -23.100 1.00 86.12 112 HIS A C 1
ATOM 918 O O . HIS A 1 112 ? 14.287 -2.779 -24.036 1.00 86.12 112 HIS A O 1
ATOM 924 N N . ILE A 1 113 ? 14.786 -2.737 -21.861 1.00 86.31 113 ILE A N 1
ATOM 925 C CA . ILE A 1 113 ? 13.690 -1.881 -21.447 1.00 86.31 113 ILE A CA 1
ATOM 926 C C . ILE A 1 113 ? 13.940 -0.473 -21.991 1.00 86.31 113 ILE A C 1
ATOM 928 O O . ILE A 1 113 ? 15.017 0.097 -21.826 1.00 86.31 113 ILE A O 1
ATOM 932 N N . ASN A 1 114 ? 12.927 0.116 -22.633 1.00 90.69 114 ASN A N 1
ATOM 933 C CA . ASN A 1 114 ? 12.964 1.532 -22.979 1.00 90.69 114 ASN A CA 1
ATOM 934 C C . ASN A 1 114 ? 12.642 2.326 -21.710 1.00 90.69 114 ASN A C 1
ATOM 936 O O . ASN A 1 114 ? 11.471 2.542 -21.393 1.00 90.69 114 ASN A O 1
ATOM 940 N N . VAL A 1 115 ? 13.689 2.696 -20.974 1.00 88.44 115 VAL A N 1
ATOM 941 C CA . VAL A 1 115 ? 13.571 3.317 -19.650 1.00 88.44 115 VAL A CA 1
ATOM 942 C C . VAL A 1 115 ? 12.768 4.614 -19.729 1.00 88.44 115 VAL A C 1
ATOM 944 O O . VAL A 1 115 ? 11.809 4.774 -18.987 1.00 88.44 115 VAL A O 1
ATOM 947 N N . ASP A 1 116 ? 13.031 5.482 -20.708 1.00 90.69 116 ASP A N 1
ATOM 948 C CA . ASP A 1 116 ? 12.280 6.735 -20.879 1.00 90.69 116 ASP A CA 1
ATOM 949 C C . ASP A 1 116 ? 10.781 6.527 -21.118 1.00 90.69 116 ASP A C 1
ATOM 951 O O . ASP A 1 116 ? 9.956 7.323 -20.663 1.00 90.69 116 ASP A O 1
ATOM 955 N N . PHE A 1 117 ? 10.411 5.479 -21.856 1.00 90.38 117 PHE A N 1
ATOM 956 C CA . PHE A 1 117 ? 9.008 5.127 -22.048 1.00 90.38 117 PHE A CA 1
ATOM 957 C C . PHE A 1 117 ? 8.371 4.662 -20.736 1.00 90.38 117 PHE A C 1
ATOM 959 O O . PHE A 1 117 ? 7.306 5.161 -20.374 1.00 90.38 117 PHE A O 1
ATOM 966 N N . VAL A 1 118 ? 9.036 3.759 -20.008 1.00 89.62 118 VAL A N 1
ATOM 967 C CA . VAL A 1 118 ? 8.553 3.254 -18.714 1.00 89.62 118 VAL A CA 1
ATOM 968 C C . VAL A 1 118 ? 8.386 4.393 -17.713 1.00 89.62 118 VAL A C 1
ATOM 970 O O . VAL A 1 118 ? 7.321 4.519 -17.117 1.00 89.62 118 VAL A O 1
ATOM 973 N N . MET A 1 119 ? 9.382 5.268 -17.587 1.00 88.88 119 MET A N 1
ATOM 974 C CA . MET A 1 119 ? 9.352 6.408 -16.668 1.00 88.88 119 MET A CA 1
ATOM 975 C C . MET A 1 119 ? 8.154 7.327 -16.941 1.00 88.88 119 MET A C 1
ATOM 977 O O . MET A 1 119 ? 7.409 7.657 -16.021 1.00 88.88 119 MET A O 1
ATOM 981 N N . LYS A 1 120 ? 7.878 7.643 -18.214 1.00 90.44 120 LYS A N 1
ATOM 982 C CA . LYS A 1 120 ? 6.682 8.412 -18.602 1.00 90.44 120 LYS A CA 1
ATOM 983 C C . LYS A 1 120 ? 5.377 7.700 -18.255 1.00 90.44 120 LYS A C 1
ATOM 985 O O . LYS A 1 120 ? 4.413 8.352 -17.865 1.00 90.44 120 LYS A O 1
ATOM 990 N N . CYS A 1 121 ? 5.314 6.379 -18.422 1.00 89.75 121 CYS A N 1
ATOM 991 C CA . CYS A 1 121 ? 4.131 5.609 -18.041 1.00 89.75 121 CYS A CA 1
ATOM 992 C C . CYS A 1 121 ? 3.897 5.670 -16.530 1.00 89.75 121 CYS A C 1
ATOM 994 O O . CYS A 1 121 ? 2.782 5.953 -16.103 1.00 89.75 121 CYS A O 1
ATOM 996 N N . LEU A 1 122 ? 4.945 5.463 -15.734 1.00 87.38 122 LEU A N 1
ATOM 997 C CA . LEU A 1 122 ? 4.885 5.494 -14.275 1.00 87.38 122 LEU A CA 1
ATOM 998 C C . LEU A 1 122 ? 4.463 6.869 -13.727 1.00 87.38 122 LEU A C 1
ATOM 1000 O O . LEU A 1 122 ? 3.625 6.939 -12.825 1.00 87.38 122 LEU A O 1
ATOM 1004 N N . GLU A 1 123 ? 4.972 7.966 -14.300 1.00 87.12 123 GLU A N 1
ATOM 1005 C CA . GLU A 1 123 ? 4.551 9.332 -13.948 1.00 87.12 123 GLU A CA 1
ATOM 1006 C C . GLU A 1 123 ? 3.031 9.524 -14.068 1.00 87.12 123 GLU A C 1
ATOM 1008 O O . GLU A 1 123 ? 2.424 10.183 -13.222 1.00 87.12 123 GLU A O 1
ATOM 1013 N N . LEU A 1 124 ? 2.420 8.906 -15.083 1.00 90.00 124 LEU A N 1
ATOM 1014 C CA . LEU A 1 124 ? 0.995 9.019 -15.396 1.00 90.00 124 LEU A CA 1
ATOM 1015 C C . LEU A 1 124 ? 0.095 8.033 -14.644 1.00 90.00 124 LEU A C 1
ATOM 1017 O O . LEU A 1 124 ? -1.121 8.182 -14.715 1.00 90.00 124 LEU A O 1
ATOM 1021 N N . MET A 1 125 ? 0.652 7.028 -13.962 1.00 90.50 125 MET A N 1
ATOM 1022 C CA . MET A 1 125 ? -0.162 6.061 -13.215 1.00 90.50 125 MET A CA 1
ATOM 1023 C C . MET A 1 125 ? -0.925 6.750 -12.084 1.00 90.50 125 MET A C 1
ATOM 1025 O O . MET A 1 125 ? -0.438 7.699 -11.489 1.00 90.50 125 MET A O 1
ATOM 1029 N N . GLU A 1 126 ? -2.071 6.234 -11.692 1.00 90.88 126 GLU A N 1
ATOM 1030 C CA . GLU A 1 126 ? -2.771 6.618 -10.471 1.00 90.88 126 GLU A CA 1
ATOM 1031 C C . GLU A 1 126 ? -2.783 5.447 -9.478 1.00 90.88 126 GLU A C 1
ATOM 1033 O O . GLU A 1 126 ? -2.524 4.300 -9.848 1.00 90.88 126 GLU A O 1
ATOM 1038 N N . PRO A 1 127 ? -2.993 5.688 -8.174 1.00 89.56 127 PRO A N 1
ATOM 1039 C CA . PRO A 1 127 ? -3.128 4.603 -7.209 1.00 89.56 127 PRO A CA 1
ATOM 1040 C C . PRO A 1 127 ? -4.204 3.588 -7.615 1.00 89.56 127 PRO A C 1
ATOM 1042 O O . PRO A 1 127 ? -5.360 3.950 -7.820 1.00 89.56 127 PRO A O 1
ATOM 1045 N N . GLY A 1 128 ? -3.823 2.312 -7.678 1.00 87.69 128 GLY A N 1
ATOM 1046 C CA . GLY A 1 128 ? -4.654 1.217 -8.181 1.00 87.69 128 GLY A CA 1
ATOM 1047 C C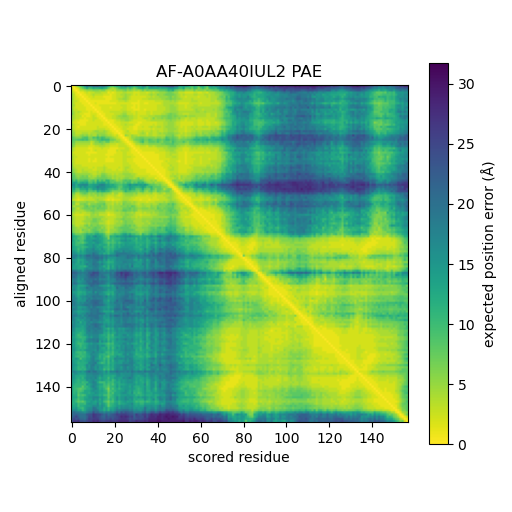 . GLY A 1 128 ? -4.324 0.798 -9.615 1.00 87.69 128 GLY A C 1
ATOM 1048 O O . GLY A 1 128 ? -4.724 -0.294 -10.018 1.00 87.69 128 GLY A O 1
ATOM 1049 N N . ASP A 1 129 ? -3.565 1.607 -10.356 1.00 93.38 129 ASP A N 1
ATOM 1050 C CA . ASP A 1 129 ? -3.148 1.258 -11.708 1.00 93.38 129 ASP A CA 1
ATOM 1051 C C . ASP A 1 129 ? -2.088 0.155 -11.716 1.00 93.38 129 ASP A C 1
ATOM 1053 O O . ASP A 1 129 ? -1.230 0.034 -10.833 1.00 93.38 129 ASP A O 1
ATOM 1057 N N . GLU A 1 130 ? -2.123 -0.617 -12.796 1.00 94.44 130 GLU A N 1
ATOM 1058 C CA . GLU A 1 130 ? -1.153 -1.646 -13.125 1.00 94.44 130 GLU A CA 1
ATOM 1059 C C . GLU A 1 130 ? -0.689 -1.451 -14.570 1.00 94.44 130 GLU A C 1
ATOM 1061 O O . GLU A 1 130 ? -1.485 -1.184 -15.471 1.00 94.44 130 GLU A O 1
ATOM 1066 N N . PHE A 1 131 ? 0.611 -1.600 -14.788 1.00 91.00 131 PHE A N 1
ATOM 1067 C CA . PHE A 1 131 ? 1.240 -1.476 -16.091 1.00 91.00 131 PHE A CA 1
ATOM 1068 C C . PHE A 1 131 ? 2.228 -2.624 -16.289 1.00 91.00 131 PHE A C 1
ATOM 1070 O O . PHE A 1 131 ? 2.860 -3.095 -15.348 1.00 91.00 131 PHE A O 1
ATOM 1077 N N . SER A 1 132 ? 2.364 -3.118 -17.513 1.00 91.38 132 SER A N 1
ATOM 1078 C CA . SER A 1 132 ? 3.375 -4.120 -17.847 1.00 91.38 132 SER A CA 1
ATOM 1079 C C . SER A 1 132 ? 4.054 -3.740 -19.148 1.00 91.38 132 SER A C 1
ATOM 1081 O O . SER A 1 132 ? 3.397 -3.325 -20.105 1.00 91.38 132 SER A O 1
ATOM 1083 N N . TYR A 1 133 ? 5.371 -3.885 -19.176 1.00 88.44 133 TYR A N 1
ATOM 1084 C CA . TYR A 1 133 ? 6.189 -3.619 -20.343 1.00 88.44 133 TYR A CA 1
ATOM 1085 C C . TYR A 1 133 ? 7.255 -4.694 -20.461 1.00 88.44 133 TYR A C 1
ATOM 1087 O O . TYR A 1 133 ? 8.153 -4.783 -19.624 1.00 88.44 133 TYR A O 1
ATOM 1095 N N . LYS A 1 134 ? 7.143 -5.500 -21.522 1.00 87.12 134 LYS A N 1
ATOM 1096 C CA . LYS A 1 134 ? 7.929 -6.728 -21.684 1.00 87.12 134 LYS A CA 1
ATOM 1097 C C . LYS A 1 134 ? 7.753 -7.624 -20.451 1.00 87.12 134 LYS A C 1
ATOM 1099 O O . LYS A 1 134 ? 6.615 -7.857 -20.051 1.00 87.12 134 LYS A O 1
ATOM 1104 N N . ASP A 1 135 ? 8.851 -8.069 -19.853 1.00 84.25 135 ASP A N 1
ATOM 1105 C CA . ASP A 1 135 ? 8.867 -8.973 -18.702 1.00 84.25 135 ASP A CA 1
ATOM 1106 C C . ASP A 1 135 ? 8.784 -8.238 -17.352 1.00 84.25 135 ASP A C 1
ATOM 1108 O O . ASP A 1 135 ? 8.882 -8.861 -16.297 1.00 84.25 135 ASP A O 1
ATOM 1112 N N . VAL A 1 136 ? 8.575 -6.913 -17.368 1.00 85.19 136 VAL A N 1
ATOM 1113 C CA . VAL A 1 136 ? 8.499 -6.090 -16.153 1.00 85.19 136 VAL A CA 1
ATOM 1114 C C . VAL A 1 136 ? 7.074 -5.634 -15.903 1.00 85.19 136 VAL A C 1
ATOM 1116 O O . VAL A 1 136 ? 6.396 -5.112 -16.795 1.00 85.19 136 VAL A O 1
ATOM 1119 N N . LYS A 1 137 ? 6.622 -5.785 -14.661 1.00 90.38 137 LYS A N 1
ATOM 1120 C CA . LYS A 1 137 ? 5.299 -5.357 -14.214 1.00 90.38 137 LYS A CA 1
ATOM 1121 C C . LYS A 1 137 ? 5.415 -4.319 -13.108 1.00 90.38 137 LYS A C 1
ATOM 1123 O O . LYS A 1 137 ? 6.208 -4.452 -12.187 1.00 90.38 137 LYS A O 1
ATOM 1128 N N . PHE A 1 138 ? 4.570 -3.306 -13.189 1.00 89.44 138 PHE A N 1
ATOM 1129 C CA . PHE A 1 138 ? 4.546 -2.153 -12.310 1.00 89.44 138 PHE A CA 1
ATOM 1130 C C . PHE A 1 138 ? 3.156 -2.007 -11.705 1.00 89.44 138 PHE A C 1
ATOM 1132 O O . PHE A 1 138 ? 2.146 -2.161 -12.397 1.00 89.44 138 PHE A O 1
ATOM 1139 N N . LYS A 1 139 ? 3.092 -1.685 -10.418 1.00 92.00 139 LYS A N 1
ATOM 1140 C CA . LYS A 1 139 ? 1.846 -1.353 -9.723 1.00 92.00 139 LYS A CA 1
ATOM 1141 C C . LYS A 1 139 ? 2.009 -0.051 -8.970 1.00 92.00 139 LYS A C 1
ATOM 1143 O O . LYS A 1 139 ? 3.063 0.197 -8.393 1.00 92.00 139 LYS A O 1
ATOM 1148 N N . CYS A 1 140 ? 0.959 0.756 -8.952 1.00 89.75 140 CYS A N 1
ATOM 1149 C CA . CYS A 1 140 ? 0.928 2.004 -8.209 1.00 89.75 140 CYS A CA 1
ATOM 1150 C C . CYS A 1 140 ? -0.024 1.882 -7.018 1.00 89.75 140 CYS A C 1
ATOM 1152 O O . CYS A 1 140 ? -1.171 1.457 -7.148 1.00 89.75 140 CYS A O 1
ATOM 1154 N N . PHE A 1 141 ? 0.445 2.291 -5.848 1.00 88.56 141 PHE A N 1
ATOM 1155 C CA . PHE A 1 141 ? -0.283 2.256 -4.593 1.00 88.56 141 PHE A CA 1
ATOM 1156 C C . PHE A 1 141 ? -0.339 3.645 -3.973 1.00 88.56 141 PHE A C 1
ATOM 1158 O O . PHE A 1 141 ? 0.548 4.478 -4.163 1.00 88.56 141 PHE A O 1
ATOM 1165 N N . LYS A 1 142 ? -1.372 3.865 -3.161 1.00 87.88 142 LYS A N 1
ATOM 1166 C CA . LYS A 1 142 ? -1.404 4.952 -2.188 1.00 87.88 142 LYS A CA 1
ATOM 1167 C C . LYS A 1 142 ? -1.287 4.341 -0.805 1.00 87.88 142 LYS A C 1
ATOM 1169 O O . LYS A 1 142 ? -2.115 3.514 -0.432 1.00 87.88 142 LYS A O 1
ATOM 1174 N N . MET A 1 143 ? -0.273 4.745 -0.053 1.00 84.50 143 MET A N 1
ATOM 1175 C CA . MET A 1 143 ? -0.074 4.282 1.318 1.00 84.50 143 MET A CA 1
ATOM 1176 C C . MET A 1 143 ? 0.551 5.375 2.182 1.00 84.50 143 MET A C 1
ATOM 1178 O O . MET A 1 143 ? 1.010 6.397 1.676 1.00 84.50 143 MET A O 1
ATOM 1182 N N . THR A 1 144 ? 0.543 5.183 3.499 1.00 83.81 144 THR A N 1
ATOM 1183 C CA . THR A 1 144 ? 1.208 6.123 4.411 1.00 83.81 144 THR A CA 1
ATOM 1184 C C . THR A 1 144 ? 2.725 5.967 4.329 1.00 83.81 144 THR A C 1
ATOM 1186 O O . THR A 1 144 ? 3.221 4.877 4.044 1.00 83.81 144 THR A O 1
ATOM 1189 N N . GLU A 1 145 ? 3.468 7.028 4.641 1.00 80.44 145 GLU A N 1
ATOM 1190 C CA . GLU A 1 145 ? 4.934 6.975 4.721 1.00 80.44 145 GLU A CA 1
ATOM 1191 C C . GLU A 1 145 ? 5.405 5.942 5.757 1.00 80.44 145 GLU A C 1
ATOM 1193 O O . GLU A 1 145 ? 6.348 5.194 5.523 1.00 80.44 145 GLU A O 1
ATOM 1198 N N . ASN A 1 146 ? 4.684 5.806 6.874 1.00 76.94 146 ASN A N 1
ATOM 1199 C CA . ASN A 1 146 ? 4.971 4.763 7.852 1.00 76.94 146 ASN A CA 1
ATOM 1200 C C . ASN A 1 146 ? 4.739 3.353 7.284 1.00 76.94 146 ASN A C 1
ATOM 1202 O O . ASN A 1 146 ? 5.526 2.458 7.566 1.00 76.94 146 ASN A O 1
ATOM 1206 N N . THR A 1 147 ? 3.685 3.132 6.491 1.00 80.75 147 THR A N 1
ATOM 1207 C CA . THR A 1 147 ? 3.480 1.843 5.808 1.00 80.75 147 THR A CA 1
ATOM 1208 C C . THR A 1 147 ? 4.647 1.552 4.871 1.00 80.75 147 THR A C 1
ATOM 1210 O O . THR A 1 147 ? 5.205 0.464 4.948 1.00 80.75 147 THR A O 1
ATOM 1213 N N . TYR A 1 148 ? 5.045 2.535 4.058 1.00 82.81 148 TYR A N 1
ATOM 1214 C CA . TYR A 1 148 ? 6.168 2.425 3.129 1.00 82.81 148 TYR A CA 1
ATOM 1215 C C . TYR A 1 148 ? 7.483 2.076 3.843 1.00 82.81 148 TYR A C 1
ATOM 1217 O O . TYR A 1 148 ? 8.129 1.096 3.491 1.00 82.81 148 TYR A O 1
ATOM 1225 N N . ASN A 1 149 ? 7.816 2.783 4.926 1.00 80.06 149 ASN A N 1
ATOM 1226 C CA . ASN A 1 149 ? 9.032 2.546 5.714 1.00 80.06 149 ASN A CA 1
ATOM 1227 C C . ASN A 1 149 ? 9.054 1.193 6.454 1.00 80.06 149 ASN A C 1
ATOM 1229 O O . ASN A 1 149 ? 10.095 0.802 6.973 1.00 80.06 149 ASN A O 1
ATOM 1233 N N . ASN A 1 150 ? 7.913 0.503 6.553 1.00 79.31 150 ASN A N 1
ATOM 1234 C CA . ASN A 1 150 ? 7.803 -0.835 7.142 1.00 79.31 150 ASN A CA 1
ATOM 1235 C C . ASN A 1 150 ? 7.561 -1.928 6.088 1.00 79.31 150 ASN A C 1
ATOM 1237 O O . ASN A 1 150 ? 7.311 -3.079 6.458 1.00 79.31 150 ASN A O 1
ATOM 1241 N N . LEU A 1 151 ? 7.592 -1.591 4.793 1.00 80.31 151 LEU A N 1
ATOM 1242 C CA . LEU A 1 151 ? 7.607 -2.607 3.748 1.00 80.31 151 LEU A CA 1
ATOM 1243 C C . LEU A 1 151 ? 8.860 -3.477 3.912 1.00 80.31 151 LEU A C 1
ATOM 1245 O O . LEU A 1 151 ? 9.868 -2.998 4.438 1.00 80.31 151 LEU A O 1
ATOM 1249 N N . PRO A 1 152 ? 8.808 -4.756 3.494 1.00 73.56 152 PRO A N 1
ATOM 1250 C CA . PRO A 1 152 ? 9.998 -5.590 3.468 1.00 73.56 152 PRO A CA 1
ATOM 1251 C C . PRO A 1 152 ? 11.106 -4.828 2.747 1.00 73.56 152 PRO A C 1
ATOM 1253 O O . PRO A 1 152 ? 10.888 -4.368 1.622 1.00 73.56 152 PRO A O 1
ATOM 1256 N N . GLU A 1 153 ? 12.257 -4.667 3.409 1.00 61.81 153 GLU A N 1
ATOM 1257 C CA . GLU A 1 153 ? 13.438 -4.123 2.749 1.00 61.81 153 GLU A CA 1
ATOM 1258 C C . GLU A 1 153 ? 13.652 -4.912 1.461 1.00 61.81 153 GLU A C 1
ATOM 1260 O O . GLU A 1 153 ? 13.586 -6.143 1.462 1.00 61.81 153 GLU A O 1
ATOM 1265 N N . PHE A 1 154 ? 13.826 -4.156 0.383 1.00 58.59 154 PHE A N 1
ATOM 1266 C CA . PHE A 1 154 ? 14.262 -4.575 -0.937 1.00 58.59 154 PHE A CA 1
ATOM 1267 C C . PHE A 1 154 ? 14.773 -6.025 -0.999 1.00 58.59 154 PHE A C 1
ATOM 1269 O O . PHE A 1 154 ? 15.925 -6.315 -0.675 1.00 58.59 154 PHE A O 1
ATOM 1276 N N . THR A 1 155 ? 13.916 -6.960 -1.416 1.00 47.66 155 THR A N 1
ATOM 1277 C CA . THR A 1 155 ? 14.353 -8.319 -1.746 1.00 47.66 155 THR A CA 1
ATOM 1278 C C . THR A 1 155 ? 14.744 -8.354 -3.216 1.00 47.66 155 THR A C 1
ATOM 1280 O O . THR A 1 155 ? 13.964 -8.795 -4.060 1.00 47.66 155 THR A O 1
ATOM 1283 N N . GLY A 1 156 ? 15.964 -7.891 -3.484 1.00 45.44 156 GLY A N 1
ATOM 1284 C CA . GLY A 1 156 ? 16.709 -8.197 -4.702 1.00 45.44 156 GLY A CA 1
ATOM 1285 C C . GLY A 1 156 ? 16.690 -7.106 -5.760 1.00 45.44 156 GLY A C 1
ATOM 1286 O O . GLY A 1 156 ? 15.657 -6.918 -6.394 1.00 45.44 156 GLY A O 1
ATOM 1287 N N . TRP A 1 157 ? 17.860 -6.477 -5.917 1.00 44.19 157 TRP A N 1
ATOM 1288 C CA . TRP A 1 157 ? 18.699 -6.392 -7.116 1.00 44.19 157 TRP A CA 1
ATOM 1289 C C . TRP A 1 157 ? 20.153 -6.567 -6.673 1.00 44.19 157 TRP A C 1
ATOM 1291 O O . TRP A 1 157 ? 20.527 -5.937 -5.653 1.00 44.19 157 TRP A O 1
#

Secondary structure (DSSP, 8-state):
--S-EEE--TTT--SSEEEEE-SSTT---EEEHHHHHHHHHHHHHHT---PPPTTSSHHHHHHHHHHHHTPEEEEEEEETTEEEEE-S-THHHHHHHHHHHHHTSTT-TTT---HHHHHHHHHH--TT-EEEETTEEEEEEEE-HHHHHTSPP-B--

Foldseek 3Di:
DDQWDAAAFPPPRDHRAIWGADLDPVGRTTHGQVVVVVVQVVCCVPPVDHDDHPCPVVVVVVVSVVLQVVFWKKKWKDAPPFIDIDTPPLVVVLVVLVVCCVPPCVVPNVQRDPSVVVSVVSVPDDAQDWDDDRRMIMHIHGHGPVVVVPPPPGPDD

Sequence (157 aa):
MGLYKVGTCSYCGDENQILRPSPFIADKGMMCKHCWDETQKEYAASNGEFIPDFNSNKKEYDNLKDDIENGIKVYQIFLEDMTGWTDKNIENFREELETTNDDYFRDEPDKHINVDFVMKCLELMEPGDEFSYKDVKFKCFKMTENTYNNLPEFTGW

pLDDT: mean 82.97, std 8.81, range [44.19, 94.44]

Mean predicted aligned error: 10.26 Å

Organism: NCBI:txid1443123

Nearest PDB structures (foldseek):
  1r9f-assembly1_A-2  TM=2.248E-01  e=4.545E+00  Tomato bushy stunt virus

Radius of gyration: 21.01 Å; Cα contacts (8 Å, |Δi|>4): 215; chains: 1; bounding box: 51×27×57 Å

Solvent-accessible surface area (backbone atoms only — not comparable to full-atom values): 9195 Å² total; per-residue (Å²): 134,73,76,61,46,77,37,62,20,69,82,82,62,49,65,82,29,63,23,31,68,43,95,46,90,91,48,87,45,36,34,28,58,68,62,44,57,50,51,45,53,54,38,43,74,72,69,71,52,87,67,79,63,89,56,72,58,46,71,64,46,50,52,53,48,49,41,54,75,65,31,44,58,31,41,37,41,36,46,87,93,28,45,43,75,44,51,86,60,58,67,64,50,50,58,52,52,53,47,41,28,63,73,76,22,59,91,39,69,90,67,44,68,62,55,74,61,52,52,57,51,60,72,70,55,49,69,75,39,74,49,73,60,89,78,36,37,38,36,31,36,66,42,31,68,70,57,60,77,65,46,81,75,73,55,61,135